Protein AF-A0A5E4Z1R9-F1 (afdb_monomer_lite)

InterPro domains:
  IPR001584 Integrase, catalytic core [PF13683] (21-78)

Secondary structure (DSSP, 8-state):
-----HHHHHHHHHHHHHHTT----PPPTT-GGGGHHHHHHHHHHIIIIISS---SSHHHHHHHHHHHHHHHHHHHHHHHTT--

Structure (mmCIF, N/CA/C/O backbone):
data_AF-A0A5E4Z1R9-F1
#
_entry.id   AF-A0A5E4Z1R9-F1
#
loop_
_atom_site.group_PDB
_atom_site.id
_atom_site.type_symbol
_atom_site.label_atom_id
_atom_site.label_alt_id
_atom_site.label_comp_id
_atom_site.label_asym_id
_atom_site.label_entity_id
_atom_site.label_seq_id
_atom_site.pdbx_PDB_ins_code
_atom_site.Cartn_x
_atom_site.Cartn_y
_atom_site.Cartn_z
_atom_site.occupancy
_atom_site.B_iso_or_equiv
_atom_site.auth_seq_id
_atom_site.auth_comp_id
_atom_site.auth_asym_id
_atom_site.auth_atom_id
_atom_site.pdbx_PDB_model_num
ATOM 1 N N . MET A 1 1 ? 0.858 25.727 -0.402 1.00 60.19 1 MET A N 1
ATOM 2 C CA . MET A 1 1 ? 0.619 24.268 -0.379 1.00 60.19 1 MET A CA 1
ATOM 3 C C . MET A 1 1 ? 0.625 23.846 1.080 1.00 60.19 1 MET A C 1
ATOM 5 O O . MET A 1 1 ? 1.657 23.992 1.718 1.00 60.19 1 MET A O 1
ATOM 9 N N . GLN A 1 2 ? -0.524 23.480 1.645 1.00 69.44 2 GLN A N 1
ATOM 10 C CA . GLN A 1 2 ? -0.612 23.101 3.059 1.00 69.44 2 GLN A CA 1
ATOM 11 C C . GLN A 1 2 ? 0.018 21.713 3.237 1.00 69.44 2 GLN A C 1
ATOM 13 O O . GLN A 1 2 ? -0.347 20.780 2.524 1.00 69.44 2 GLN A O 1
ATOM 18 N N . LEU A 1 3 ? 1.003 21.593 4.128 1.00 73.12 3 LEU A N 1
ATOM 19 C CA . LEU A 1 3 ? 1.599 20.310 4.495 1.00 73.12 3 LEU A CA 1
ATOM 20 C C . LEU A 1 3 ? 0.745 19.703 5.608 1.00 73.12 3 LEU A C 1
ATOM 22 O O . LEU A 1 3 ? 0.687 20.260 6.699 1.00 73.12 3 LEU A O 1
ATOM 26 N N . PHE A 1 4 ? 0.079 18.587 5.324 1.00 83.50 4 PHE A N 1
ATOM 27 C CA . PHE A 1 4 ? -0.625 17.816 6.345 1.00 83.50 4 PHE A CA 1
ATOM 28 C C . PHE A 1 4 ? 0.363 16.963 7.139 1.00 83.50 4 PHE A C 1
ATOM 30 O O . PHE A 1 4 ? 1.257 16.325 6.574 1.00 83.50 4 PHE A O 1
ATOM 37 N N . THR A 1 5 ? 0.172 16.909 8.451 1.00 91.88 5 THR A N 1
ATOM 38 C CA . THR A 1 5 ? 0.854 15.964 9.333 1.00 91.88 5 THR A CA 1
ATOM 39 C C . THR A 1 5 ? 0.347 14.533 9.087 1.00 91.88 5 THR A C 1
ATOM 41 O O . THR A 1 5 ? -0.788 14.334 8.634 1.00 91.88 5 THR A O 1
ATOM 44 N N . PRO A 1 6 ?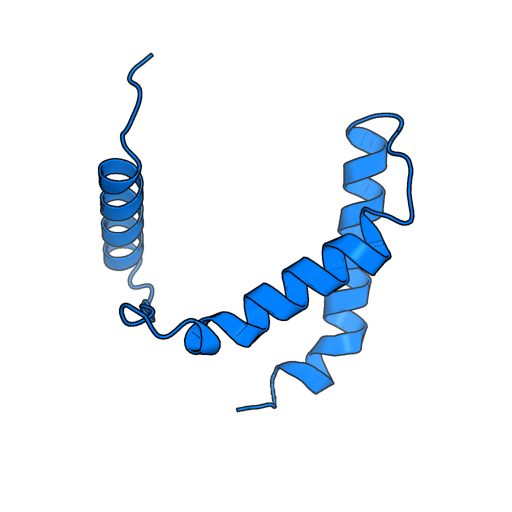 1.144 13.496 9.411 1.00 88.69 6 PRO A N 1
ATOM 45 C CA . PRO A 1 6 ? 0.701 12.105 9.291 1.00 88.69 6 PRO A CA 1
ATOM 46 C C . PRO A 1 6 ? -0.611 11.816 10.038 1.00 88.69 6 PRO A C 1
ATOM 48 O O . PRO A 1 6 ? -1.457 11.075 9.536 1.00 88.69 6 PRO A O 1
ATOM 51 N N . THR A 1 7 ? -0.815 12.443 11.199 1.00 87.88 7 THR A N 1
ATOM 52 C CA . THR A 1 7 ? -2.025 12.287 12.018 1.00 87.88 7 THR A CA 1
ATOM 53 C C . THR A 1 7 ? -3.256 12.899 11.349 1.00 87.88 7 THR A C 1
ATOM 55 O O . THR A 1 7 ? -4.330 12.291 11.357 1.00 87.88 7 THR A O 1
ATOM 58 N N . GLU A 1 8 ? -3.115 14.067 10.717 1.00 92.56 8 GLU A N 1
ATOM 59 C CA . GLU A 1 8 ? -4.206 14.707 9.968 1.00 92.56 8 GLU A CA 1
ATOM 60 C C . GLU A 1 8 ? -4.618 13.861 8.758 1.00 92.56 8 GLU A C 1
ATOM 62 O O . GLU A 1 8 ? -5.810 13.649 8.522 1.00 92.56 8 GLU A O 1
ATOM 67 N N . MET A 1 9 ? -3.642 13.293 8.043 1.00 89.94 9 MET A N 1
ATOM 68 C CA . MET A 1 9 ? -3.892 12.374 6.928 1.00 89.94 9 MET A CA 1
ATOM 69 C C . MET A 1 9 ? -4.599 11.090 7.379 1.00 89.94 9 MET A C 1
ATOM 71 O O . MET A 1 9 ? -5.540 10.644 6.721 1.00 89.94 9 MET A O 1
ATOM 75 N N . ALA A 1 10 ? -4.164 10.492 8.492 1.00 89.12 10 ALA A N 1
ATOM 76 C CA . ALA A 1 10 ? -4.792 9.294 9.046 1.00 89.12 10 ALA A CA 1
ATOM 77 C C . ALA A 1 10 ? -6.244 9.569 9.471 1.00 89.12 10 ALA A C 1
ATOM 79 O O . ALA A 1 10 ? -7.151 8.830 9.094 1.00 89.12 10 ALA A O 1
ATOM 80 N N . THR A 1 11 ? -6.475 10.681 10.172 1.00 91.88 11 THR A N 1
ATOM 81 C CA . THR A 1 11 ? -7.813 11.095 10.620 1.00 91.88 11 THR A CA 1
ATOM 82 C C . THR A 1 11 ? -8.745 11.352 9.437 1.00 91.88 11 THR A C 1
ATOM 84 O O . THR A 1 11 ? -9.897 10.924 9.458 1.00 91.88 11 THR A O 1
ATOM 87 N N . SER A 1 12 ? -8.254 12.021 8.389 1.00 93.31 12 SER A N 1
ATOM 88 C CA . SER A 1 12 ? -9.025 12.272 7.167 1.00 93.31 12 SER A CA 1
ATOM 89 C C . SER A 1 12 ? -9.450 10.966 6.483 1.00 93.31 12 SER A C 1
ATOM 91 O O . SER A 1 12 ? -10.623 10.789 6.157 1.00 93.31 12 SER A O 1
ATOM 93 N N . ARG A 1 13 ? -8.530 9.999 6.361 1.00 92.38 13 ARG A N 1
ATOM 94 C CA . ARG A 1 13 ? -8.828 8.680 5.779 1.00 92.38 13 ARG A CA 1
ATOM 95 C C . ARG A 1 13 ? -9.860 7.894 6.582 1.00 92.38 13 ARG A C 1
ATOM 97 O O . ARG A 1 13 ? -10.778 7.343 5.986 1.00 92.38 13 ARG A O 1
ATOM 104 N N . LEU A 1 14 ? -9.738 7.870 7.910 1.00 93.69 14 LEU A N 1
ATOM 105 C CA . LEU A 1 14 ? -10.706 7.181 8.769 1.00 93.69 14 LEU A CA 1
ATOM 106 C C . LEU A 1 14 ? -12.096 7.817 8.671 1.00 93.69 14 LEU A C 1
ATOM 108 O O . LEU A 1 14 ? -13.087 7.101 8.578 1.00 93.69 14 LEU A O 1
ATOM 112 N N . LYS A 1 15 ? -12.177 9.153 8.615 1.00 94.56 15 LYS A N 1
ATOM 113 C CA . LYS A 1 15 ? -13.450 9.856 8.390 1.00 94.56 15 LYS A CA 1
ATOM 114 C C . LYS A 1 15 ? -14.095 9.463 7.058 1.00 94.56 15 LYS A C 1
ATOM 116 O O . LYS A 1 15 ? -15.289 9.185 7.046 1.00 94.56 15 LYS A O 1
ATOM 121 N N . SER A 1 16 ? -13.318 9.402 5.973 1.00 95.50 16 SER A N 1
ATOM 122 C CA . SER A 1 16 ? -13.815 8.974 4.654 1.00 95.50 16 SER A CA 1
ATOM 123 C C . SER A 1 16 ? -14.329 7.532 4.686 1.00 95.50 16 SER A C 1
ATOM 125 O O . SER A 1 16 ? -15.422 7.262 4.203 1.00 95.50 16 SER A O 1
ATOM 127 N N . ALA A 1 17 ? -13.591 6.615 5.322 1.00 95.56 17 ALA A N 1
ATOM 128 C CA . ALA A 1 17 ? -14.002 5.215 5.436 1.00 95.56 17 ALA A CA 1
ATOM 129 C C . ALA A 1 17 ? -15.346 5.068 6.171 1.00 95.56 17 ALA A C 1
ATOM 131 O O . ALA A 1 17 ? -16.221 4.336 5.716 1.00 95.56 17 ALA A O 1
ATOM 132 N N . VAL A 1 18 ? -15.548 5.827 7.255 1.00 95.31 18 VAL A N 1
ATOM 133 C CA . VAL A 1 18 ? -16.826 5.854 7.984 1.00 95.31 18 VAL A CA 1
ATOM 134 C C . VAL A 1 18 ? -17.961 6.407 7.116 1.00 95.31 18 VAL A C 1
ATOM 136 O O . VAL A 1 18 ? -19.055 5.852 7.129 1.00 95.31 18 VAL A O 1
ATOM 139 N N . GLN A 1 19 ? -17.716 7.468 6.337 1.00 97.00 19 GLN A N 1
ATOM 140 C CA . GLN A 1 19 ? -18.720 8.041 5.425 1.00 97.00 19 GLN A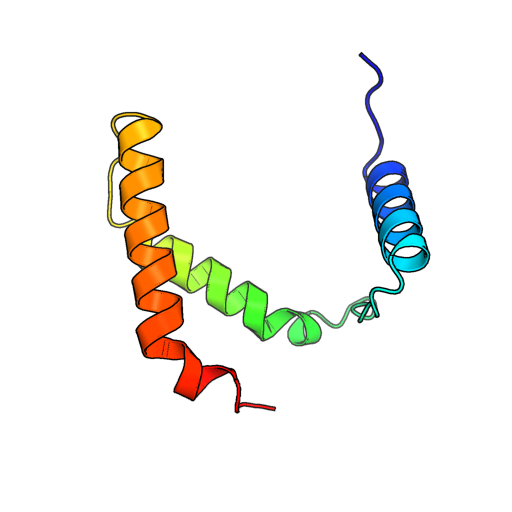 CA 1
ATOM 141 C C . GLN A 1 19 ? -19.163 7.048 4.345 1.00 97.00 19 GLN A C 1
ATOM 143 O O . GLN A 1 19 ? -20.336 7.020 3.975 1.00 97.00 19 GLN A O 1
ATOM 148 N N . GLU A 1 20 ? -18.237 6.222 3.866 1.00 97.19 20 GLU A N 1
ATOM 149 C CA . GLU A 1 20 ? -18.485 5.208 2.838 1.00 97.19 20 GLU A CA 1
ATOM 150 C C . GLU A 1 20 ? -18.995 3.873 3.415 1.00 97.19 20 GLU A C 1
ATOM 152 O O . GLU A 1 20 ? -19.221 2.933 2.658 1.00 97.19 20 GLU A O 1
ATOM 157 N N . ASN A 1 21 ? -19.222 3.782 4.734 1.00 96.06 21 ASN A N 1
ATOM 158 C CA . ASN A 1 21 ? -19.568 2.542 5.447 1.00 96.06 21 ASN A CA 1
ATOM 159 C C . ASN A 1 21 ? -18.558 1.402 5.209 1.00 96.06 21 ASN A C 1
ATOM 161 O O . ASN A 1 21 ? -18.925 0.228 5.145 1.00 96.06 21 ASN A O 1
ATOM 165 N N . ILE A 1 22 ? -17.275 1.742 5.087 1.00 95.75 22 ILE A N 1
ATOM 166 C CA . ILE A 1 22 ? -16.186 0.771 4.993 1.00 95.75 22 ILE A CA 1
ATOM 167 C C . ILE A 1 22 ? -15.802 0.342 6.408 1.00 95.75 22 ILE A C 1
ATOM 169 O O . ILE A 1 22 ? -15.372 1.158 7.225 1.00 95.75 22 ILE A O 1
ATOM 173 N N . GLU A 1 23 ? -15.918 -0.952 6.689 1.00 93.69 23 GLU A N 1
ATOM 174 C CA . GLU A 1 23 ? -15.438 -1.529 7.940 1.00 93.69 23 GLU A CA 1
ATOM 175 C C . GLU A 1 23 ? -13.903 -1.477 8.001 1.00 93.69 23 GLU A C 1
ATOM 177 O O . GLU A 1 23 ? -13.206 -1.888 7.071 1.00 93.69 23 GLU A O 1
ATOM 182 N N . THR A 1 24 ? -13.360 -0.954 9.102 1.00 90.06 24 THR A N 1
ATOM 183 C CA . THR A 1 24 ? -11.913 -0.794 9.286 1.00 90.06 24 THR A CA 1
ATOM 184 C C . THR A 1 24 ? -11.389 -1.718 10.377 1.00 90.06 24 THR A C 1
ATOM 186 O O . THR A 1 24 ? -11.756 -1.568 11.541 1.00 90.06 24 THR A O 1
ATOM 189 N N . ALA A 1 25 ? -10.451 -2.599 10.030 1.00 89.19 25 ALA A N 1
ATOM 190 C CA . ALA A 1 25 ? -9.675 -3.371 10.997 1.00 89.19 25 ALA A CA 1
ATOM 191 C C . ALA A 1 25 ? -8.369 -2.631 11.331 1.00 89.19 25 ALA A C 1
ATOM 193 O O . ALA A 1 25 ? -7.470 -2.525 10.494 1.00 89.19 25 ALA A O 1
ATOM 194 N N . LEU A 1 26 ? -8.269 -2.089 12.548 1.00 89.94 26 LEU A N 1
ATOM 195 C CA . LEU A 1 26 ? -7.060 -1.413 13.024 1.00 89.94 26 LEU A CA 1
ATOM 196 C C . LEU A 1 26 ? -6.088 -2.413 13.659 1.00 89.94 26 LEU A C 1
ATOM 198 O O . LEU A 1 26 ? -6.494 -3.382 14.294 1.00 89.94 26 LEU A O 1
ATOM 202 N N . ILE A 1 27 ? -4.793 -2.147 13.497 1.00 89.25 27 ILE A N 1
ATOM 203 C CA . ILE A 1 27 ? -3.720 -2.899 14.151 1.00 89.25 27 ILE A CA 1
ATOM 204 C C . ILE A 1 27 ? -3.514 -2.332 15.556 1.00 89.25 27 ILE A C 1
ATOM 206 O O . ILE A 1 27 ? -3.403 -1.116 15.734 1.00 89.25 27 ILE A O 1
ATOM 210 N N . ASP A 1 28 ? -3.410 -3.212 16.545 1.00 91.31 28 ASP A N 1
ATOM 211 C CA . ASP A 1 28 ? -3.091 -2.839 17.915 1.00 91.31 28 ASP A CA 1
ATOM 212 C C . ASP A 1 28 ? -1.638 -2.362 18.024 1.00 91.31 28 ASP A C 1
ATOM 214 O O . ASP A 1 28 ? -0.711 -2.882 17.389 1.00 91.31 28 ASP A O 1
ATOM 218 N N . LEU A 1 29 ? -1.411 -1.407 18.924 1.00 88.56 29 LEU A N 1
ATOM 219 C CA . LEU A 1 29 ? -0.071 -0.912 19.211 1.00 88.56 29 LEU A CA 1
ATOM 220 C C . LEU A 1 29 ? 0.858 -2.057 19.642 1.00 88.56 29 LEU A C 1
ATOM 222 O O . LEU A 1 29 ? 0.542 -2.857 20.519 1.00 88.56 29 LEU A O 1
ATOM 226 N N . GLY A 1 30 ? 2.026 -2.128 19.004 1.00 89.44 30 GLY A N 1
ATOM 227 C CA . GLY A 1 30 ? 3.042 -3.148 19.276 1.00 89.44 30 GLY A CA 1
ATOM 228 C C . GLY A 1 30 ? 2.788 -4.515 18.629 1.00 89.44 30 GLY A C 1
ATOM 229 O O . GLY A 1 30 ? 3.710 -5.332 18.598 1.00 89.44 30 GLY A O 1
ATOM 230 N N . LYS A 1 31 ? 1.612 -4.770 18.042 1.00 87.44 31 LYS A N 1
ATOM 231 C CA . LYS A 1 31 ? 1.271 -6.074 17.450 1.00 87.44 31 LYS A CA 1
ATOM 232 C C . LYS A 1 31 ? 1.574 -6.147 15.955 1.00 87.44 31 LYS A C 1
ATOM 234 O O . LYS A 1 31 ? 0.684 -6.280 15.120 1.00 87.44 31 LYS A O 1
ATOM 239 N N . ARG A 1 32 ? 2.863 -6.114 15.602 1.00 81.62 32 ARG A N 1
ATOM 240 C CA . ARG A 1 32 ? 3.317 -6.126 14.191 1.00 81.62 32 ARG A CA 1
ATOM 241 C C . ARG A 1 32 ? 2.776 -7.312 13.379 1.00 81.62 32 ARG A C 1
ATOM 243 O O . ARG A 1 32 ? 2.491 -7.169 12.198 1.00 81.62 32 ARG A O 1
ATOM 250 N N . TRP A 1 33 ? 2.549 -8.459 14.021 1.00 85.31 33 TRP A N 1
ATOM 251 C CA . TRP A 1 33 ? 2.038 -9.663 13.359 1.00 85.31 33 TRP A CA 1
ATOM 252 C C . TRP A 1 33 ? 0.628 -9.505 12.768 1.00 85.31 33 TRP A C 1
ATOM 254 O O . TRP A 1 33 ? 0.280 -10.249 11.856 1.00 85.31 33 TRP A O 1
ATOM 264 N N . GLN A 1 34 ? -0.173 -8.533 13.226 1.00 89.75 34 GLN A N 1
ATOM 265 C CA . GLN A 1 34 ? -1.493 -8.250 12.645 1.00 89.75 34 GLN A CA 1
ATOM 266 C C . GLN A 1 34 ? -1.399 -7.669 11.219 1.00 89.75 34 GLN A C 1
ATOM 268 O O . GLN A 1 34 ? -2.387 -7.676 10.495 1.00 89.75 34 GLN A O 1
ATOM 273 N N . ASN A 1 35 ? -0.213 -7.222 10.784 1.00 89.75 35 ASN A N 1
ATOM 274 C CA . ASN A 1 35 ? 0.060 -6.734 9.426 1.00 89.75 35 ASN A CA 1
ATOM 275 C C . ASN A 1 35 ? 0.809 -7.763 8.553 1.00 89.75 35 ASN A C 1
ATOM 277 O O . ASN A 1 35 ? 1.278 -7.431 7.462 1.00 89.75 35 ASN A O 1
ATOM 281 N N . SER A 1 36 ? 0.954 -9.010 9.021 1.00 87.31 36 SER A N 1
ATOM 282 C CA . SER A 1 36 ? 1.876 -9.985 8.421 1.00 87.31 36 SER A CA 1
ATOM 283 C C . SER A 1 36 ? 1.618 -10.228 6.932 1.00 87.31 36 SER A C 1
ATOM 285 O O . SER A 1 36 ? 2.573 -10.306 6.166 1.00 87.31 36 SER A O 1
ATOM 287 N N . THR A 1 37 ? 0.360 -10.297 6.493 1.00 85.25 37 THR A N 1
ATOM 288 C CA . THR A 1 37 ? 0.021 -10.544 5.081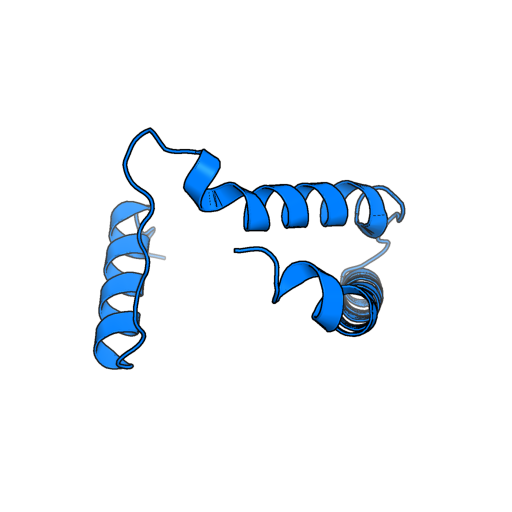 1.00 85.25 37 THR A CA 1
ATOM 289 C C . THR A 1 37 ? 0.519 -9.430 4.163 1.00 85.25 37 THR A C 1
ATOM 291 O O . THR A 1 37 ? 1.099 -9.698 3.111 1.00 85.25 37 THR A O 1
ATOM 294 N N . ASN A 1 38 ? 0.328 -8.174 4.566 1.00 87.25 38 ASN A N 1
ATOM 295 C CA . ASN A 1 38 ? 0.768 -7.017 3.794 1.00 87.25 38 ASN A CA 1
ATOM 296 C C . ASN A 1 38 ? 2.299 -6.881 3.823 1.00 87.25 38 ASN A C 1
ATOM 298 O O . ASN A 1 38 ? 2.912 -6.534 2.816 1.00 87.25 38 ASN A O 1
ATOM 302 N N . GLU A 1 39 ? 2.942 -7.199 4.950 1.00 89.50 39 GLU A N 1
ATOM 303 C CA . GLU A 1 39 ? 4.409 -7.234 5.041 1.00 89.50 39 GLU A CA 1
ATOM 304 C C . GLU A 1 39 ? 5.007 -8.293 4.113 1.00 89.50 39 GLU A C 1
ATOM 306 O O . GLU A 1 39 ? 5.902 -7.974 3.329 1.00 89.50 39 GLU A O 1
ATOM 311 N N . SER A 1 40 ? 4.464 -9.514 4.121 1.00 87.50 40 SER A N 1
ATOM 312 C CA . SER A 1 40 ? 4.886 -10.577 3.204 1.00 87.50 40 SER A CA 1
ATOM 313 C C . SER A 1 40 ? 4.660 -10.193 1.742 1.00 87.50 40 SER A C 1
ATOM 315 O O . SER A 1 40 ? 5.554 -10.387 0.922 1.00 87.50 40 SER A O 1
ATOM 317 N N . PHE A 1 41 ? 3.510 -9.594 1.416 1.00 88.31 41 PHE A N 1
ATOM 318 C CA . PHE A 1 41 ? 3.235 -9.098 0.067 1.00 88.31 41 PHE A CA 1
ATOM 319 C C . PHE A 1 41 ? 4.257 -8.050 -0.387 1.00 88.31 41 PHE A C 1
ATOM 321 O O . PHE A 1 41 ? 4.731 -8.108 -1.521 1.00 88.31 41 PHE A O 1
ATOM 328 N N . ASN A 1 42 ? 4.597 -7.094 0.482 1.00 90.56 42 ASN A N 1
ATOM 329 C CA . ASN A 1 42 ? 5.543 -6.026 0.160 1.00 90.56 42 ASN A CA 1
ATOM 330 C C . ASN A 1 42 ? 6.979 -6.543 0.010 1.00 90.56 42 ASN A C 1
ATOM 332 O O . ASN A 1 42 ? 7.717 -6.018 -0.826 1.00 90.56 42 ASN A O 1
ATOM 336 N N . GLY A 1 43 ? 7.372 -7.554 0.792 1.00 91.25 43 GLY A N 1
ATOM 337 C CA . GLY A 1 43 ? 8.652 -8.248 0.630 1.00 91.25 43 GLY A CA 1
ATOM 338 C C . GLY A 1 43 ? 8.729 -8.965 -0.716 1.00 91.25 43 GLY A C 1
ATOM 339 O O . GLY A 1 43 ? 9.579 -8.644 -1.537 1.00 91.25 43 GLY A O 1
ATOM 340 N N . GLU A 1 44 ? 7.754 -9.828 -0.997 1.00 89.19 44 GLU A N 1
ATOM 341 C CA . GLU A 1 44 ? 7.661 -10.572 -2.260 1.00 89.19 44 GLU A CA 1
ATOM 342 C C . GLU A 1 44 ? 7.601 -9.634 -3.475 1.00 89.19 44 GLU A C 1
ATOM 344 O O . GLU A 1 44 ? 8.289 -9.839 -4.468 1.00 89.19 44 GLU A O 1
ATOM 349 N N . PHE A 1 45 ? 6.831 -8.543 -3.398 1.00 91.12 45 PHE A N 1
ATOM 350 C CA . PHE A 1 45 ? 6.775 -7.564 -4.482 1.00 91.12 45 PHE A CA 1
ATOM 351 C C . PHE A 1 45 ? 8.125 -6.891 -4.729 1.00 91.12 45 PHE A C 1
ATOM 353 O O . PHE A 1 45 ? 8.506 -6.653 -5.877 1.00 91.12 45 PHE A O 1
ATOM 360 N N . ARG A 1 46 ? 8.854 -6.572 -3.658 1.00 92.00 46 ARG A N 1
ATOM 361 C CA . ARG A 1 46 ? 10.184 -5.982 -3.772 1.00 92.00 46 ARG A CA 1
ATOM 362 C C . ARG A 1 46 ? 11.150 -6.959 -4.426 1.00 92.00 46 ARG A C 1
ATOM 364 O O . ARG A 1 46 ? 11.813 -6.565 -5.380 1.00 92.00 46 ARG A O 1
ATOM 371 N N . ASP A 1 47 ? 11.185 -8.192 -3.945 1.00 90.69 47 ASP A N 1
ATOM 372 C CA . ASP A 1 47 ? 12.180 -9.180 -4.352 1.00 90.69 47 ASP A CA 1
ATOM 373 C C . ASP A 1 47 ? 11.888 -9.741 -5.750 1.00 90.69 47 ASP A C 1
ATOM 375 O O . ASP A 1 47 ? 12.798 -9.874 -6.563 1.00 90.69 47 ASP A O 1
ATOM 379 N N . GLU A 1 48 ? 10.621 -9.994 -6.078 1.00 85.31 48 GLU A N 1
ATOM 380 C CA . GLU A 1 48 ? 10.241 -10.641 -7.340 1.00 85.31 48 GLU A CA 1
ATOM 381 C C . GLU A 1 48 ? 9.918 -9.663 -8.476 1.00 85.31 48 GLU A C 1
ATOM 383 O O . GLU A 1 48 ? 9.939 -10.057 -9.640 1.00 85.31 48 GLU A O 1
ATOM 388 N N . CYS A 1 49 ? 9.592 -8.399 -8.175 1.00 88.56 49 CYS A N 1
ATOM 389 C CA . CYS A 1 49 ? 9.225 -7.415 -9.202 1.00 88.56 49 CYS A CA 1
ATOM 390 C C . CYS A 1 49 ? 10.191 -6.237 -9.272 1.00 88.56 49 CYS A C 1
ATOM 392 O O . CYS A 1 49 ? 10.640 -5.884 -10.359 1.00 88.56 49 CYS A O 1
ATOM 394 N N . LEU A 1 50 ? 10.474 -5.584 -8.143 1.00 89.62 50 LEU A N 1
ATOM 395 C CA . LEU A 1 50 ? 11.236 -4.332 -8.160 1.00 89.62 50 LEU A CA 1
ATOM 396 C C . LEU A 1 50 ? 12.748 -4.562 -8.228 1.00 89.62 50 LEU A C 1
ATOM 398 O O . LEU A 1 50 ? 13.447 -3.757 -8.832 1.00 89.62 50 LEU A O 1
ATOM 402 N N . ALA A 1 51 ? 13.249 -5.633 -7.615 1.00 88.50 51 ALA A N 1
ATOM 403 C CA . ALA A 1 51 ? 14.669 -5.975 -7.618 1.00 88.5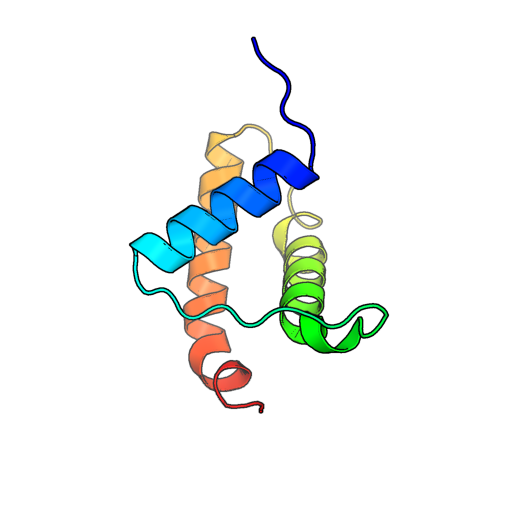0 51 ALA A CA 1
ATOM 404 C C . ALA A 1 51 ? 15.116 -6.671 -8.916 1.00 88.50 51 ALA A C 1
ATOM 406 O O . ALA A 1 51 ? 16.291 -6.603 -9.267 1.00 88.50 51 ALA A O 1
ATOM 407 N N . MET A 1 52 ? 14.188 -7.308 -9.637 1.00 83.50 52 MET A N 1
ATOM 408 C CA . MET A 1 52 ? 14.479 -8.050 -10.870 1.00 83.50 52 MET A CA 1
ATOM 409 C C . MET A 1 52 ? 14.613 -7.158 -12.110 1.00 83.50 52 MET A C 1
ATOM 411 O O . MET A 1 52 ? 15.170 -7.591 -13.114 1.00 83.50 52 MET A O 1
ATOM 415 N N . GLU A 1 53 ? 14.117 -5.920 -12.056 1.00 79.62 53 GLU A N 1
ATOM 416 C CA . GLU A 1 53 ? 13.950 -5.069 -13.234 1.00 79.62 53 GLU A CA 1
ATOM 417 C C . GLU A 1 53 ? 14.556 -3.678 -13.025 1.00 79.62 53 GLU A C 1
ATOM 419 O O . GLU A 1 53 ? 14.300 -3.002 -12.029 1.00 79.62 53 GLU A O 1
ATOM 424 N N . TRP A 1 54 ? 15.307 -3.189 -14.016 1.00 85.38 54 TRP A N 1
ATOM 425 C CA . TRP A 1 54 ? 15.700 -1.779 -14.064 1.00 85.38 54 TRP A CA 1
ATOM 426 C C . TRP A 1 54 ? 14.670 -0.967 -14.856 1.00 85.38 54 TRP A C 1
ATOM 428 O O . TRP A 1 54 ? 14.598 -1.033 -16.089 1.00 85.38 54 TRP A O 1
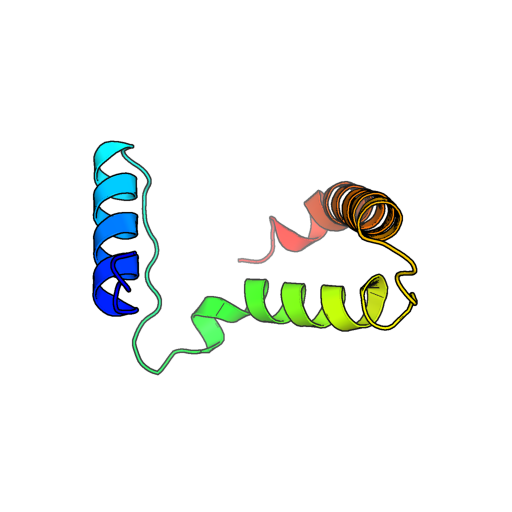ATOM 438 N N . PHE A 1 55 ? 13.890 -0.132 -14.169 1.00 90.12 55 PHE A N 1
ATOM 439 C CA . PHE A 1 55 ? 12.864 0.686 -14.816 1.00 90.12 55 PHE A CA 1
ATOM 440 C C . PHE A 1 55 ? 13.460 1.892 -15.546 1.00 90.12 55 PHE A C 1
ATOM 442 O O . PHE A 1 55 ? 13.806 2.907 -14.948 1.00 90.12 55 PHE A O 1
ATOM 449 N N . ARG A 1 56 ? 13.509 1.819 -16.880 1.00 88.56 56 ARG A N 1
ATOM 450 C CA . ARG A 1 56 ? 14.017 2.916 -17.726 1.00 88.56 56 ARG A CA 1
ATOM 451 C C . ARG A 1 56 ? 13.140 4.169 -17.693 1.00 88.56 56 ARG A C 1
ATOM 453 O O . ARG A 1 56 ? 13.641 5.273 -17.873 1.00 88.56 56 ARG A O 1
ATOM 460 N N . ASN A 1 57 ? 11.828 4.005 -17.521 1.00 92.50 57 ASN A N 1
ATOM 461 C CA . ASN A 1 57 ? 10.872 5.104 -17.395 1.00 92.50 57 ASN A CA 1
ATOM 462 C C . ASN A 1 57 ? 9.575 4.641 -16.703 1.00 92.50 57 ASN A C 1
ATOM 464 O O . ASN A 1 57 ? 9.321 3.445 -16.543 1.00 92.50 57 ASN A O 1
ATOM 468 N N . ARG A 1 58 ? 8.725 5.607 -16.321 1.00 94.38 58 ARG A N 1
ATOM 469 C CA . ARG A 1 58 ? 7.454 5.347 -15.618 1.00 94.38 58 ARG A CA 1
ATOM 470 C C . ARG A 1 58 ? 6.472 4.492 -16.420 1.00 94.38 58 ARG A C 1
ATOM 472 O O . ARG A 1 58 ? 5.688 3.772 -15.813 1.00 94.38 58 ARG A O 1
ATOM 479 N N . THR A 1 59 ? 6.481 4.580 -17.749 1.00 95.56 59 THR A N 1
ATOM 480 C CA . THR A 1 59 ? 5.573 3.800 -18.603 1.00 95.56 59 THR A CA 1
ATOM 481 C C . THR A 1 59 ? 5.919 2.319 -18.535 1.00 95.56 59 THR A C 1
ATOM 483 O O . THR A 1 59 ? 5.038 1.502 -18.284 1.00 95.56 59 THR A O 1
ATOM 486 N N . VAL A 1 60 ? 7.206 1.986 -18.662 1.00 91.19 60 VAL A N 1
ATOM 487 C CA . VAL A 1 60 ? 7.698 0.608 -18.520 1.00 91.19 60 VAL A CA 1
ATOM 488 C C . VAL A 1 60 ? 7.400 0.076 -17.118 1.00 91.19 60 VAL A C 1
ATOM 490 O O . VAL A 1 60 ? 6.867 -1.021 -16.991 1.00 91.19 60 VAL A O 1
ATOM 493 N N . ALA A 1 61 ? 7.642 0.876 -16.073 1.00 93.31 61 ALA A N 1
ATOM 494 C CA . ALA A 1 61 ? 7.329 0.477 -14.700 1.00 93.31 61 ALA A CA 1
ATOM 495 C C . ALA A 1 61 ? 5.848 0.118 -14.510 1.00 93.31 61 ALA A C 1
ATOM 497 O O . ALA A 1 61 ? 5.541 -0.919 -13.931 1.00 93.31 61 ALA A O 1
ATOM 498 N N . LYS A 1 62 ? 4.924 0.931 -15.039 1.00 94.81 62 LYS A N 1
ATOM 499 C CA . LYS A 1 62 ? 3.484 0.640 -14.958 1.00 94.81 62 LYS A CA 1
ATOM 500 C C . LYS A 1 62 ? 3.130 -0.696 -15.607 1.00 94.81 62 LYS A C 1
ATOM 502 O O . LYS A 1 62 ? 2.403 -1.472 -15.004 1.00 94.81 62 LYS A O 1
ATOM 507 N N . ILE A 1 63 ? 3.651 -0.966 -16.804 1.00 93.75 63 ILE A N 1
ATOM 508 C CA . ILE A 1 63 ? 3.348 -2.204 -17.537 1.00 93.75 63 ILE A CA 1
ATOM 509 C C . ILE A 1 63 ? 3.829 -3.429 -16.750 1.00 93.75 63 ILE A C 1
ATOM 511 O O . ILE A 1 63 ? 3.066 -4.372 -16.556 1.00 93.75 63 ILE A O 1
ATOM 515 N N . VAL A 1 64 ? 5.068 -3.395 -16.252 1.00 92.00 64 VAL A N 1
ATOM 516 C CA . VAL A 1 64 ? 5.651 -4.505 -15.482 1.00 92.00 64 VAL A CA 1
ATOM 517 C C . VAL A 1 64 ? 4.877 -4.746 -14.181 1.00 92.00 64 VAL A C 1
ATOM 519 O O . VAL A 1 64 ? 4.520 -5.885 -13.875 1.00 92.00 64 VAL A O 1
ATOM 522 N N . ILE A 1 65 ? 4.557 -3.681 -13.439 1.00 93.31 65 ILE A N 1
ATOM 523 C CA . ILE A 1 65 ? 3.812 -3.776 -12.175 1.00 93.31 65 ILE A CA 1
ATOM 524 C C . ILE A 1 65 ? 2.400 -4.334 -12.404 1.00 93.31 65 ILE A C 1
ATOM 526 O O . ILE A 1 65 ? 1.952 -5.178 -11.626 1.00 93.31 65 ILE A O 1
ATOM 530 N N . GLU A 1 66 ? 1.711 -3.929 -13.476 1.00 93.75 66 GLU A N 1
ATOM 531 C CA . GLU A 1 66 ? 0.387 -4.466 -13.823 1.00 93.75 66 GLU A CA 1
ATOM 532 C C . GLU A 1 66 ? 0.436 -5.947 -14.218 1.00 93.75 66 GLU A C 1
ATOM 534 O O . GLU A 1 66 ? -0.430 -6.726 -13.805 1.00 93.75 66 GLU A O 1
ATOM 539 N N . GLY A 1 67 ? 1.471 -6.360 -14.955 1.00 91.44 67 GLY A N 1
ATOM 540 C CA . GLY A 1 67 ? 1.712 -7.772 -15.257 1.00 91.44 67 GLY A CA 1
ATOM 541 C C . GLY A 1 67 ? 1.890 -8.598 -13.982 1.00 91.44 67 GLY A C 1
ATOM 542 O O . GLY A 1 67 ? 1.240 -9.633 -13.811 1.00 91.44 67 GLY A O 1
ATOM 543 N N . ARG A 1 68 ? 2.689 -8.100 -13.028 1.00 88.75 68 ARG A N 1
ATOM 544 C CA . ARG A 1 68 ? 2.852 -8.752 -11.721 1.00 88.75 68 ARG A CA 1
ATOM 545 C C . ARG A 1 68 ? 1.553 -8.768 -10.922 1.00 88.75 68 ARG A C 1
ATOM 547 O O . ARG A 1 68 ? 1.239 -9.803 -10.345 1.00 88.75 68 ARG A O 1
ATOM 554 N N . ARG A 1 69 ? 0.799 -7.663 -10.866 1.00 90.88 69 ARG A N 1
ATOM 555 C CA . ARG A 1 69 ? -0.491 -7.590 -10.152 1.00 90.88 69 ARG A CA 1
ATOM 556 C C . ARG A 1 69 ? -1.463 -8.649 -10.670 1.00 90.88 69 ARG A C 1
ATOM 558 O O . ARG A 1 69 ? -2.082 -9.343 -9.871 1.00 90.88 69 ARG A O 1
ATOM 565 N N . THR A 1 70 ? -1.562 -8.776 -11.992 1.00 90.25 70 THR A N 1
ATOM 566 C CA . THR A 1 70 ? -2.430 -9.757 -12.658 1.00 90.25 70 THR A CA 1
ATOM 567 C C . THR A 1 70 ? -2.010 -11.177 -12.295 1.00 90.25 70 THR A C 1
ATOM 569 O O . THR A 1 70 ? -2.806 -11.910 -11.718 1.00 90.25 70 THR A O 1
ATOM 572 N N . ARG A 1 71 ? -0.728 -11.520 -12.479 1.00 87.12 71 ARG A N 1
ATOM 573 C CA . ARG A 1 71 ? -0.191 -12.839 -12.110 1.00 87.12 71 ARG A CA 1
ATOM 574 C C . ARG A 1 71 ? -0.370 -13.152 -10.623 1.00 87.12 71 ARG A C 1
ATOM 576 O O . ARG A 1 71 ? -0.748 -14.264 -10.279 1.00 87.12 71 ARG A O 1
ATOM 583 N N . TYR A 1 72 ? -0.105 -12.188 -9.743 1.00 84.81 72 TYR A N 1
ATOM 584 C CA . TYR A 1 72 ? -0.281 -12.361 -8.304 1.00 84.81 72 TYR A CA 1
ATOM 585 C C . TYR A 1 72 ? -1.742 -12.681 -7.966 1.00 84.81 72 TYR A C 1
ATOM 587 O O . TYR A 1 72 ? -2.015 -13.637 -7.244 1.00 84.81 72 TYR A O 1
ATOM 595 N N . ASN A 1 73 ? -2.682 -11.925 -8.535 1.00 84.88 73 ASN A N 1
ATOM 596 C CA . ASN A 1 73 ? -4.106 -12.139 -8.307 1.00 84.88 73 ASN A CA 1
ATOM 597 C C . ASN A 1 73 ? -4.606 -13.453 -8.921 1.00 84.88 73 ASN A C 1
ATOM 599 O O . ASN A 1 73 ? -5.410 -14.124 -8.295 1.00 84.88 73 ASN A O 1
ATOM 603 N N . GLU A 1 74 ? -4.135 -13.856 -10.099 1.00 85.12 74 GLU A N 1
ATOM 604 C CA . GLU A 1 74 ? -4.577 -15.095 -10.757 1.00 85.12 74 GLU A CA 1
ATOM 605 C C . GLU A 1 74 ? -3.995 -16.355 -10.100 1.00 85.12 74 GLU A C 1
ATOM 607 O O . GLU A 1 74 ? -4.694 -17.351 -9.934 1.00 85.12 74 GLU A O 1
ATOM 612 N N . VAL A 1 75 ? -2.724 -16.315 -9.689 1.00 70.81 75 VAL A N 1
ATOM 613 C CA . VAL A 1 75 ? -2.011 -17.485 -9.151 1.00 70.81 75 VAL A CA 1
ATOM 614 C C . VAL A 1 75 ? -2.244 -17.659 -7.645 1.00 70.81 75 VAL A C 1
ATOM 616 O O . VAL A 1 75 ? -2.368 -18.788 -7.171 1.00 70.81 75 VAL A O 1
ATOM 619 N N . TYR A 1 76 ? -2.347 -16.566 -6.878 1.00 63.53 76 TYR A N 1
ATOM 620 C CA . TYR A 1 76 ? -2.487 -16.628 -5.416 1.00 63.53 76 TYR A CA 1
ATOM 621 C C . TYR A 1 76 ? -3.912 -16.401 -4.894 1.00 63.53 76 TYR A C 1
ATOM 623 O O . TYR A 1 76 ? -4.120 -16.579 -3.688 1.00 63.53 76 TYR A O 1
ATOM 631 N N . ALA A 1 77 ? -4.897 -16.080 -5.750 1.00 56.78 77 ALA A N 1
ATOM 632 C CA . ALA A 1 77 ? -6.302 -15.931 -5.333 1.00 56.78 77 ALA A CA 1
ATOM 633 C C . ALA A 1 77 ? -6.821 -17.146 -4.551 1.00 56.78 77 ALA A C 1
ATOM 635 O O . ALA A 1 77 ? -7.582 -16.984 -3.601 1.00 56.78 77 ALA A O 1
ATOM 636 N N . HIS A 1 78 ? -6.369 -18.354 -4.893 1.00 54.41 78 HIS A N 1
ATOM 637 C CA . HIS A 1 78 ? -6.801 -19.580 -4.220 1.00 54.41 78 HIS A CA 1
ATOM 638 C C . HIS A 1 78 ? -6.001 -19.912 -2.945 1.00 54.41 78 HIS A C 1
ATOM 640 O O . HIS A 1 78 ? -6.554 -20.511 -2.023 1.00 54.41 78 HIS A O 1
ATOM 646 N N . PHE A 1 79 ? -4.727 -19.508 -2.860 1.00 53.91 79 PHE A N 1
ATOM 647 C CA . PHE A 1 79 ? -3.829 -19.878 -1.754 1.00 53.91 79 PHE A CA 1
ATOM 648 C C . PHE A 1 79 ? -3.891 -18.918 -0.557 1.00 53.91 79 PHE A C 1
ATOM 650 O O . PHE A 1 79 ? -3.795 -19.360 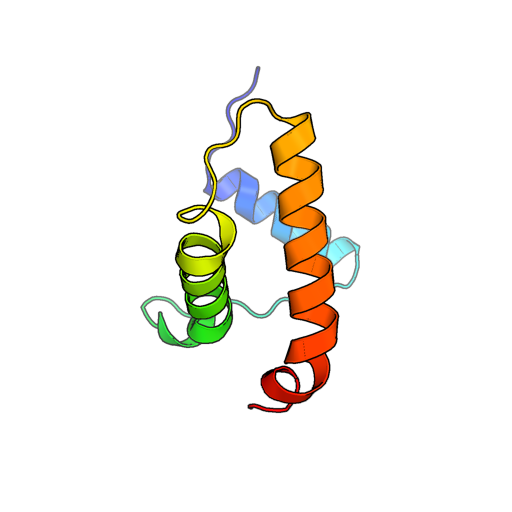0.588 1.00 53.91 79 PHE A O 1
ATOM 657 N N . ARG A 1 80 ? -4.060 -17.608 -0.785 1.00 53.78 80 ARG A N 1
ATOM 658 C CA . ARG A 1 80 ? -4.018 -16.602 0.298 1.00 53.78 80 ARG A CA 1
ATOM 659 C C . ARG A 1 80 ? -5.388 -16.203 0.850 1.00 53.78 80 ARG A C 1
ATOM 661 O O . ARG A 1 80 ? -5.451 -15.836 2.016 1.00 53.78 80 ARG A O 1
ATOM 668 N N . ALA A 1 81 ? -6.471 -16.337 0.080 1.00 51.16 81 ALA A N 1
ATOM 669 C CA . ALA A 1 81 ? -7.827 -16.044 0.564 1.00 51.16 81 ALA A CA 1
ATOM 670 C C . ALA A 1 81 ? -8.343 -17.050 1.617 1.00 51.16 81 ALA A C 1
ATOM 672 O O . ALA A 1 81 ? -9.317 -16.767 2.300 1.00 51.16 81 ALA A O 1
ATOM 673 N N . ASN A 1 82 ? -7.683 -18.207 1.763 1.00 35.66 82 ASN A N 1
ATOM 674 C CA . ASN A 1 82 ? -8.097 -19.292 2.662 1.00 35.66 82 ASN A CA 1
ATOM 675 C C . ASN A 1 82 ? -7.148 -19.523 3.847 1.00 35.66 82 ASN A C 1
ATOM 677 O O . ASN A 1 82 ? -7.279 -20.528 4.545 1.00 35.66 82 ASN A O 1
ATOM 681 N N . THR A 1 83 ? -6.188 -18.628 4.095 1.00 34.31 83 THR A N 1
ATOM 682 C CA . THR A 1 83 ? -5.295 -18.772 5.253 1.00 34.31 83 THR A CA 1
ATOM 683 C C . THR A 1 83 ? -5.604 -17.706 6.306 1.00 34.31 83 THR A C 1
ATOM 685 O O . THR A 1 83 ? -4.924 -16.688 6.372 1.00 34.31 83 THR A O 1
ATOM 688 N N . LYS A 1 84 ? -6.583 -18.067 7.151 1.00 36.41 84 LYS A N 1
ATOM 689 C CA . LYS A 1 84 ? -7.033 -17.485 8.433 1.00 36.41 84 LYS A CA 1
ATOM 690 C C . LYS A 1 84 ? -7.954 -16.270 8.403 1.00 36.41 84 LYS A C 1
ATOM 692 O O . LYS A 1 84 ? -7.536 -15.202 7.917 1.00 36.41 84 LYS A O 1
#

Radius of gyration: 16.92 Å; chains: 1; bounding box: 35×44×38 Å

Organism: NCBI:txid1891094

Sequence (84 aa):
MQLFTPTEMATSRLKSAVQENIETALIDLGKRWQNSTNESFNGEFRDECLAMEWFRNRTVAKIVIEGRRTRYNEVYAHFRANTK

Foldseek 3Di:
DDDDDPVRVVVVVVVVCVVVVNDDDDDDPPRCVVCVVVVVVVVCCCVVQVVVDDDPDPVSNVVSVVVVVVCCCVVCVVPPVPDD

pLDDT: mean 84.73, std 14.11, range [34.31, 97.19]